Protein AF-A0A091CNK6-F1 (afdb_monomer_lite)

Foldseek 3Di:
DDDDDDDDDDDDPPPPCPPDVQVVVVCVVCVVVVDPFAAWPDKDWAADDQFFPGIKIWTWHANDPQKIKIKIKTFGPWQVLQVVLLVQLVVVDDDVQKDWDWDDDTRMIMIMIMHSDPVVVVVVVVVSVVSSVVSSVVCVVCVVVVVVVVVVPPD

Radius of gyration: 23.82 Å; chains: 1; bounding box: 66×50×87 Å

Organism: Fukomys damarensis (NCBI:txid885580)

Structure (mmCIF, N/CA/C/O backbone):
data_AF-A0A091CNK6-F1
#
_entry.id   AF-A0A091CNK6-F1
#
loop_
_atom_site.group_PDB
_atom_site.id
_atom_site.type_symbol
_atom_site.label_atom_id
_atom_site.label_alt_id
_atom_site.label_comp_id
_atom_site.label_asym_id
_atom_site.label_entity_id
_atom_site.label_seq_id
_atom_site.pdbx_PDB_ins_code
_atom_site.Cartn_x
_atom_site.Cartn_y
_atom_site.Cartn_z
_atom_site.occupancy
_atom_site.B_iso_or_equiv
_atom_site.auth_seq_id
_atom_site.auth_comp_id
_atom_site.auth_asym_id
_atom_site.auth_atom_id
_atom_site.pdbx_PDB_model_num
ATOM 1 N N . MET A 1 1 ? -51.548 -38.663 -51.314 1.00 39.69 1 MET A N 1
ATOM 2 C CA . MET A 1 1 ? -50.075 -38.526 -51.244 1.00 39.69 1 MET A CA 1
ATOM 3 C C . MET A 1 1 ? -49.774 -37.037 -51.252 1.00 39.69 1 MET A C 1
ATOM 5 O O . MET A 1 1 ? -50.223 -36.397 -52.184 1.00 39.69 1 MET A O 1
ATOM 9 N N . ALA A 1 2 ? -49.132 -36.393 -50.287 1.00 48.09 2 ALA A N 1
ATOM 10 C CA . ALA A 1 2 ? -48.619 -36.771 -48.976 1.00 48.09 2 ALA A CA 1
ATOM 11 C C . ALA A 1 2 ? -48.643 -35.489 -48.113 1.00 48.09 2 ALA A C 1
ATOM 13 O O . ALA A 1 2 ? -48.444 -34.396 -48.640 1.00 48.09 2 ALA A O 1
ATOM 14 N N . ALA A 1 3 ? -48.935 -35.634 -46.822 1.00 47.09 3 ALA A N 1
ATOM 15 C CA . ALA A 1 3 ? -48.783 -34.590 -45.817 1.00 47.09 3 ALA A CA 1
ATOM 16 C C . ALA A 1 3 ? -47.368 -34.683 -45.239 1.00 47.09 3 ALA A C 1
ATOM 18 O O . ALA A 1 3 ? -46.926 -35.790 -44.934 1.00 47.09 3 ALA A O 1
ATOM 19 N N . HIS A 1 4 ? -46.694 -33.549 -45.061 1.00 53.22 4 HIS A N 1
ATOM 20 C CA . HIS A 1 4 ? -45.488 -33.461 -44.244 1.00 53.22 4 HIS A CA 1
ATOM 21 C C . HIS A 1 4 ? -45.585 -32.210 -43.376 1.00 53.22 4 HIS A C 1
ATOM 23 O O . HIS A 1 4 ? -45.348 -31.090 -43.818 1.00 53.22 4 HIS A O 1
ATOM 29 N N . ASP A 1 5 ? -46.029 -32.470 -42.153 1.00 49.03 5 ASP A N 1
ATOM 30 C CA . ASP A 1 5 ? -45.779 -31.684 -40.956 1.00 49.03 5 ASP A CA 1
ATOM 31 C C . ASP A 1 5 ? -44.286 -31.798 -40.596 1.00 49.03 5 ASP A C 1
ATOM 33 O O . ASP A 1 5 ? -43.662 -32.836 -40.844 1.00 49.03 5 ASP A O 1
ATOM 37 N N . GLY A 1 6 ? -43.697 -30.732 -40.063 1.00 51.50 6 GLY A N 1
ATOM 38 C CA . GLY A 1 6 ? -42.254 -30.639 -39.847 1.00 51.50 6 GLY A CA 1
ATOM 39 C C . GLY A 1 6 ? -41.888 -29.457 -38.965 1.00 51.50 6 GLY A C 1
ATOM 40 O O . GLY A 1 6 ? -41.419 -28.433 -39.455 1.00 51.50 6 GLY A O 1
ATOM 41 N N . GLY A 1 7 ? -42.122 -29.608 -37.662 1.00 51.47 7 GLY A N 1
ATOM 42 C CA . GLY A 1 7 ? -41.596 -28.716 -36.636 1.00 51.47 7 GLY A CA 1
ATOM 43 C C . GLY A 1 7 ? -40.104 -28.933 -36.350 1.00 51.47 7 GLY A C 1
ATOM 44 O O . GLY A 1 7 ? -39.591 -30.046 -36.438 1.00 51.47 7 GLY A O 1
ATOM 45 N N . ALA A 1 8 ? -39.437 -27.851 -35.951 1.00 53.91 8 ALA A N 1
ATOM 46 C CA . ALA A 1 8 ? -38.193 -27.796 -35.175 1.00 53.91 8 ALA A CA 1
ATOM 47 C C . ALA A 1 8 ? -38.200 -26.405 -34.502 1.00 53.91 8 ALA A C 1
ATOM 49 O O . ALA A 1 8 ? -38.414 -25.410 -35.188 1.00 53.91 8 ALA A O 1
ATOM 50 N N . GLY A 1 9 ? -38.211 -26.260 -33.171 1.00 44.62 9 GLY A N 1
ATOM 51 C CA . GLY A 1 9 ? -37.105 -26.591 -32.262 1.00 44.62 9 GLY A CA 1
ATOM 52 C C . GLY A 1 9 ? -36.002 -25.553 -32.494 1.00 44.62 9 GLY A C 1
ATOM 53 O O . GLY A 1 9 ? -35.346 -25.617 -33.520 1.00 44.62 9 GLY A O 1
ATOM 54 N N . GLY A 1 10 ? -35.860 -24.486 -31.710 1.00 46.66 10 GLY A N 1
ATOM 55 C CA . GLY A 1 10 ? -35.489 -24.474 -30.294 1.00 46.66 10 GLY A CA 1
ATOM 56 C C . GLY A 1 10 ? -34.109 -23.805 -30.196 1.00 46.66 10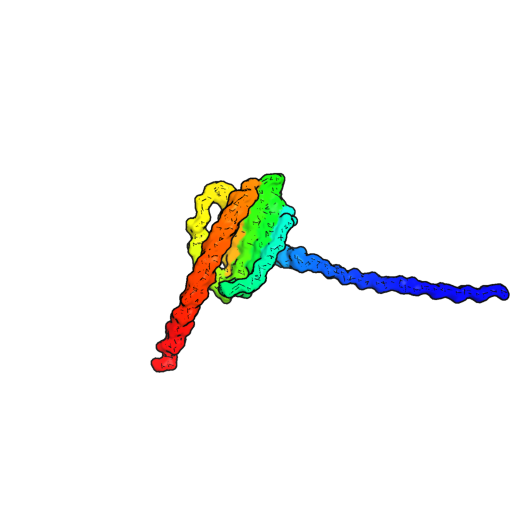 GLY A C 1
ATOM 57 O O . GLY A 1 10 ? -33.254 -24.072 -31.035 1.00 46.66 10 GLY A O 1
ATOM 58 N N . GLY A 1 11 ? -33.897 -22.919 -29.223 1.00 44.78 11 GLY A N 1
ATOM 59 C CA . GLY A 1 11 ? -32.585 -22.305 -29.005 1.00 44.78 11 GLY A CA 1
ATOM 60 C C . GLY A 1 11 ? -32.656 -20.949 -28.323 1.00 44.78 11 GLY A C 1
ATOM 61 O O . GLY A 1 11 ? -32.405 -19.925 -28.950 1.00 44.78 11 GLY A O 1
ATOM 62 N N . GLU A 1 12 ? -33.007 -20.956 -27.040 1.00 53.62 12 GLU A N 1
ATOM 63 C CA . GLU A 1 12 ? -32.736 -19.856 -26.120 1.00 53.62 12 GLU A CA 1
ATOM 64 C C . GLU A 1 12 ? -31.216 -19.672 -26.031 1.00 53.62 12 GLU A C 1
ATOM 66 O O . GLU A 1 12 ? -30.502 -20.505 -25.480 1.00 53.62 12 GLU A O 1
ATOM 71 N N . GLY A 1 13 ? -30.709 -18.594 -26.623 1.00 46.47 13 GLY A N 1
ATOM 72 C CA . GLY A 1 13 ? -29.350 -18.118 -26.395 1.00 46.47 13 GLY A CA 1
ATOM 73 C C . GLY A 1 13 ? -29.342 -17.162 -25.212 1.00 46.47 13 GLY A C 1
ATOM 74 O O . GLY A 1 13 ? -29.130 -15.967 -25.401 1.00 46.47 13 GLY A O 1
ATOM 75 N N . GLN A 1 14 ? -29.625 -17.668 -24.011 1.00 52.84 14 GLN A N 1
ATOM 76 C CA . GLN A 1 14 ? -29.305 -16.958 -22.776 1.00 52.84 14 GLN A CA 1
ATOM 77 C C . GLN A 1 14 ? -27.781 -17.036 -22.626 1.00 52.84 14 GLN A C 1
ATOM 79 O O . GLN A 1 14 ? -27.233 -18.004 -22.106 1.00 52.84 14 GLN A O 1
ATOM 84 N N . GLY A 1 15 ? -27.085 -16.061 -23.205 1.00 44.78 15 GLY A N 1
ATOM 85 C CA . GLY A 1 15 ? -25.691 -15.813 -22.880 1.00 44.78 15 GLY A CA 1
ATOM 86 C C . GLY A 1 15 ? -25.655 -15.264 -21.466 1.00 44.78 15 GLY A C 1
ATOM 87 O O . GLY A 1 15 ? -25.797 -14.059 -21.278 1.00 44.78 15 GLY A O 1
ATOM 88 N N . ASP A 1 16 ? -25.523 -16.151 -20.484 1.00 49.06 16 ASP A N 1
ATOM 89 C CA . ASP A 1 16 ? -25.049 -15.770 -19.164 1.00 49.06 16 ASP A CA 1
ATOM 90 C C . ASP A 1 16 ? -23.603 -15.304 -19.354 1.00 49.06 16 ASP A C 1
ATOM 92 O O . ASP A 1 16 ? -22.657 -16.093 -19.347 1.00 49.06 16 ASP A O 1
ATOM 96 N N . ASP A 1 17 ? -23.461 -14.006 -19.626 1.00 53.66 17 ASP A N 1
ATOM 97 C CA . ASP A 1 17 ? -22.207 -13.270 -19.557 1.00 53.66 17 ASP A CA 1
ATOM 98 C C . ASP A 1 17 ? -21.786 -13.267 -18.090 1.00 53.66 17 ASP A C 1
ATOM 100 O O . ASP A 1 17 ? -22.036 -12.344 -17.314 1.00 53.66 17 ASP A O 1
ATOM 104 N N . GLN A 1 18 ? -21.220 -14.393 -17.676 1.00 52.72 18 GLN A N 1
ATOM 105 C CA . GLN A 1 18 ? -20.537 -14.538 -16.412 1.00 52.72 18 GLN A CA 1
ATOM 106 C C . GLN A 1 18 ? -19.198 -13.818 -16.574 1.00 52.72 18 GLN A C 1
ATOM 108 O O . GLN A 1 18 ? -18.147 -14.442 -16.703 1.00 52.72 18 GLN A O 1
ATOM 113 N N . GLY A 1 19 ? -19.274 -12.487 -16.664 1.00 50.75 19 GLY A N 1
ATOM 114 C CA . GLY A 1 19 ? -18.116 -11.616 -16.697 1.00 50.75 19 GLY A CA 1
ATOM 115 C C . GLY A 1 19 ? -17.216 -11.980 -15.528 1.00 50.75 19 GLY A C 1
ATOM 116 O O . GLY A 1 19 ? -17.688 -12.147 -14.399 1.00 50.75 19 GLY A O 1
ATOM 117 N N . ASP A 1 20 ? -15.931 -12.169 -15.817 1.00 57.91 20 ASP A N 1
ATOM 118 C CA . ASP A 1 20 ? -14.941 -12.465 -14.795 1.00 57.91 20 ASP A CA 1
ATOM 119 C C . ASP A 1 20 ? -15.055 -11.383 -13.704 1.00 57.91 20 ASP A C 1
ATOM 121 O O . ASP A 1 20 ? -14.892 -10.195 -14.010 1.00 57.91 20 ASP A O 1
ATOM 125 N N . PRO A 1 21 ? -15.363 -11.739 -12.442 1.00 57.69 21 PRO A N 1
ATOM 126 C CA . PRO A 1 21 ? -15.477 -10.761 -11.362 1.00 57.69 21 PRO A CA 1
ATOM 127 C C . PRO A 1 21 ? -14.203 -9.916 -11.223 1.00 57.69 21 PRO A C 1
ATOM 129 O O . PRO A 1 21 ? -14.272 -8.760 -10.802 1.00 57.69 21 PRO A O 1
ATOM 132 N N . SER A 1 22 ? -13.055 -10.451 -11.649 1.00 59.19 22 SER A N 1
ATOM 133 C CA . SER A 1 22 ? -11.776 -9.742 -11.711 1.00 59.19 22 SER A CA 1
ATOM 134 C C . SER A 1 22 ? -11.832 -8.536 -12.656 1.00 59.19 22 SER A C 1
ATOM 136 O O . SER A 1 22 ? -11.315 -7.468 -12.332 1.00 59.19 22 SER A O 1
ATOM 138 N N . GLN A 1 23 ? -12.514 -8.668 -13.797 1.00 60.47 23 GLN A N 1
ATOM 139 C CA . GLN A 1 23 ? -12.647 -7.616 -14.804 1.00 60.47 23 GLN A CA 1
ATOM 140 C C . GLN A 1 23 ? -13.595 -6.498 -14.343 1.00 60.47 23 GLN A C 1
ATOM 142 O O . GLN A 1 23 ? -13.339 -5.326 -14.615 1.00 60.47 23 GLN A O 1
ATOM 147 N N . GLY A 1 24 ? -14.640 -6.843 -13.581 1.00 61.41 24 GLY A N 1
ATOM 148 C CA . GLY A 1 24 ? -15.546 -5.870 -12.961 1.00 61.41 24 GLY A CA 1
ATOM 149 C C . GLY A 1 24 ? -14.868 -5.033 -11.873 1.00 61.41 24 GLY A C 1
ATOM 150 O O . GLY A 1 24 ? -14.994 -3.811 -11.871 1.00 61.41 24 GLY A O 1
ATOM 151 N N . ILE A 1 25 ? -14.087 -5.670 -10.993 1.00 68.12 25 ILE A N 1
ATOM 152 C CA . ILE A 1 25 ? -13.325 -4.971 -9.944 1.00 68.12 25 ILE A CA 1
ATOM 153 C C . ILE A 1 25 ? -12.246 -4.085 -10.563 1.00 68.12 25 ILE A C 1
ATOM 155 O O . ILE A 1 25 ? -12.048 -2.960 -10.120 1.00 68.12 25 ILE A O 1
ATOM 159 N N . PHE A 1 26 ? -11.552 -4.562 -11.595 1.00 66.50 26 PHE A N 1
ATOM 160 C CA . PHE A 1 26 ? -10.559 -3.757 -12.298 1.00 66.50 26 PHE A CA 1
ATOM 161 C C . PHE A 1 26 ? -11.164 -2.531 -12.975 1.00 66.50 26 PHE A C 1
ATOM 163 O O . PHE A 1 26 ? -10.621 -1.440 -12.835 1.00 66.50 26 PHE A O 1
ATOM 170 N N . ALA A 1 27 ? -12.283 -2.698 -13.684 1.00 63.28 27 ALA A N 1
ATOM 171 C CA . ALA A 1 27 ? -12.970 -1.581 -14.320 1.00 63.28 27 ALA A CA 1
ATOM 172 C C . ALA A 1 27 ? -13.413 -0.538 -13.284 1.00 63.28 27 ALA A C 1
ATOM 174 O O . ALA A 1 27 ? -13.233 0.651 -13.517 1.00 63.28 27 ALA A O 1
ATOM 175 N N . ASP A 1 28 ? -13.912 -0.979 -12.128 1.00 65.69 28 ASP A N 1
ATOM 176 C CA . ASP A 1 28 ? -14.260 -0.110 -10.999 1.00 65.69 28 ASP A CA 1
ATOM 177 C C . ASP A 1 28 ? -13.029 0.614 -10.425 1.00 65.69 28 ASP A C 1
ATOM 179 O O . ASP A 1 28 ? -13.024 1.834 -10.284 1.00 65.69 28 ASP A O 1
ATOM 183 N N . VAL A 1 29 ? -11.934 -0.119 -10.190 1.00 68.38 29 VAL A N 1
ATOM 184 C CA . VAL A 1 29 ? -10.648 0.432 -9.735 1.00 68.38 29 VAL A CA 1
ATOM 185 C C . VAL A 1 29 ? -10.109 1.475 -10.710 1.00 68.38 29 VAL A C 1
ATOM 187 O O . VAL A 1 29 ? -9.690 2.539 -10.273 1.00 68.38 29 VAL A O 1
ATOM 190 N N . ALA A 1 30 ? -10.113 1.194 -12.011 1.00 66.12 30 ALA A N 1
ATOM 191 C CA . ALA A 1 30 ? -9.603 2.106 -13.025 1.00 66.12 30 ALA A CA 1
ATOM 192 C C . ALA A 1 30 ? -10.512 3.334 -13.208 1.00 66.12 30 ALA A C 1
ATOM 194 O O . ALA A 1 30 ? -10.015 4.456 -13.321 1.00 66.12 30 ALA A O 1
ATOM 195 N N . ALA A 1 31 ? -11.836 3.139 -13.199 1.00 63.09 31 ALA A N 1
ATOM 196 C CA . ALA A 1 31 ? -12.821 4.197 -13.412 1.00 63.09 31 ALA A CA 1
ATOM 197 C C . ALA A 1 31 ? -12.910 5.183 -12.238 1.00 63.09 31 ALA A C 1
ATOM 199 O O . ALA A 1 31 ? -12.936 6.390 -12.472 1.00 63.09 31 ALA A O 1
ATOM 200 N N . GLU A 1 32 ? -12.916 4.695 -10.994 1.00 63.41 32 GLU A N 1
ATOM 201 C CA . GLU A 1 32 ? -12.931 5.541 -9.788 1.00 63.41 32 GLU A CA 1
ATOM 202 C C . GLU A 1 32 ? -11.667 6.404 -9.664 1.00 63.41 32 GLU A C 1
ATOM 204 O O . GLU A 1 32 ? -11.680 7.485 -9.075 1.00 63.41 32 GLU A O 1
ATOM 209 N N . GLU A 1 33 ? -10.553 5.925 -10.211 1.00 62.62 33 GLU A N 1
ATOM 210 C CA . GLU A 1 33 ? -9.229 6.476 -9.930 1.00 62.62 33 GLU A CA 1
ATOM 211 C C . GLU A 1 33 ? -8.619 7.239 -11.112 1.00 62.62 33 GLU A C 1
ATOM 213 O O . GLU A 1 33 ? -7.591 7.894 -10.944 1.00 62.62 33 GLU A O 1
ATOM 218 N N . GLY A 1 34 ? -9.227 7.175 -12.305 1.00 63.72 34 GLY A N 1
ATOM 219 C CA . GLY A 1 34 ? -8.691 7.813 -13.513 1.00 63.72 34 GLY A CA 1
ATOM 220 C C . GLY A 1 34 ? -7.263 7.361 -13.850 1.00 63.72 34 GLY A C 1
ATOM 221 O O . GLY A 1 34 ? -6.494 8.126 -14.432 1.00 63.72 34 GLY A O 1
ATOM 222 N N . ILE A 1 35 ? -6.898 6.148 -13.432 1.00 66.19 35 ILE A N 1
ATOM 223 C CA . ILE A 1 35 ? -5.562 5.567 -13.580 1.00 66.19 35 ILE A CA 1
ATOM 224 C C . ILE A 1 35 ? -5.448 4.831 -14.913 1.00 66.19 35 ILE A C 1
ATOM 226 O O . ILE A 1 35 ? -6.213 3.911 -15.197 1.00 66.19 35 ILE A O 1
ATOM 230 N N . ASP A 1 36 ? -4.457 5.227 -15.712 1.00 67.75 36 ASP A N 1
ATOM 231 C CA . ASP A 1 36 ? -4.025 4.499 -16.905 1.00 67.75 36 ASP A CA 1
ATOM 232 C C . ASP A 1 36 ? -3.088 3.367 -16.468 1.00 67.75 36 ASP A C 1
ATOM 234 O O . ASP A 1 36 ? -1.871 3.532 -16.383 1.00 67.75 36 ASP A O 1
ATOM 238 N N . LEU A 1 37 ? -3.687 2.246 -16.063 1.00 69.19 37 LEU A N 1
ATOM 239 C CA . LEU A 1 37 ? -2.948 1.029 -15.745 1.00 69.19 37 LEU A CA 1
ATOM 240 C C . LEU A 1 37 ? -2.539 0.347 -17.053 1.00 69.19 37 LEU A C 1
ATOM 242 O O . LEU A 1 37 ? -3.332 0.254 -17.990 1.00 69.19 37 LEU A O 1
ATOM 246 N N . GLY A 1 38 ? -1.304 -0.154 -17.096 1.00 69.62 38 GLY A N 1
ATOM 247 C CA . GLY A 1 38 ? -0.797 -0.898 -18.250 1.00 69.62 38 GLY A CA 1
ATOM 248 C C . GLY A 1 38 ? -1.520 -2.231 -18.490 1.00 69.62 38 GLY A C 1
ATOM 249 O O . GLY A 1 38 ? -2.573 -2.518 -17.924 1.00 69.62 38 GLY A O 1
ATOM 250 N N . GLU A 1 39 ? -0.920 -3.104 -19.301 1.00 80.94 39 GLU A N 1
ATOM 251 C CA . GLU A 1 39 ? -1.451 -4.450 -19.530 1.00 80.94 39 GLU A CA 1
ATOM 252 C C . GLU A 1 39 ? -1.488 -5.226 -18.205 1.00 80.94 39 GLU A C 1
ATOM 254 O O . GLU A 1 39 ? -0.450 -5.584 -17.638 1.00 80.94 39 GLU A O 1
ATOM 259 N N . VAL A 1 40 ? -2.695 -5.449 -17.685 1.00 78.31 40 VAL A N 1
ATOM 260 C CA . VAL A 1 40 ? -2.902 -6.102 -16.393 1.00 78.31 40 VAL A CA 1
ATOM 261 C C . VAL A 1 40 ? -2.456 -7.549 -16.491 1.00 78.31 40 VAL A C 1
ATOM 263 O O . VAL A 1 40 ? -2.989 -8.330 -17.274 1.00 78.31 40 VAL A O 1
ATOM 266 N N . SER A 1 41 ? -1.480 -7.910 -15.667 1.00 81.06 41 SER A N 1
ATOM 267 C CA . SER A 1 41 ? -0.974 -9.277 -15.583 1.00 81.06 41 SER A CA 1
ATOM 268 C C . SER A 1 41 ? -1.708 -10.083 -14.512 1.00 81.06 41 SER A C 1
ATOM 270 O O . SER A 1 41 ? -1.939 -11.274 -14.696 1.00 81.06 41 SER A O 1
ATOM 272 N N . GLN A 1 42 ? -2.078 -9.455 -13.392 1.00 84.00 42 GLN A N 1
ATOM 273 C CA . GLN A 1 42 ? -2.799 -10.122 -12.303 1.00 84.00 42 GLN A CA 1
ATOM 274 C C . GLN A 1 42 ? -3.571 -9.125 -11.434 1.00 84.00 42 GLN A C 1
ATOM 276 O O . GLN A 1 42 ? -3.156 -7.981 -11.242 1.00 84.00 42 GLN A O 1
ATOM 281 N N . ILE A 1 43 ? -4.675 -9.600 -10.861 1.00 84.50 43 ILE A N 1
ATOM 282 C CA . ILE A 1 43 ? -5.463 -8.896 -9.849 1.00 84.50 43 ILE A CA 1
ATOM 283 C C . ILE A 1 43 ? -5.621 -9.841 -8.666 1.00 84.50 43 ILE A C 1
ATOM 285 O O . ILE A 1 43 ? -6.026 -10.991 -8.827 1.00 84.50 43 ILE A O 1
ATOM 289 N N . VAL A 1 44 ? -5.303 -9.354 -7.473 1.00 85.94 44 VAL A N 1
ATOM 290 C CA . VAL A 1 44 ? -5.434 -10.099 -6.225 1.00 85.94 44 VAL A CA 1
ATOM 291 C C . VAL A 1 44 ? -6.371 -9.333 -5.309 1.00 85.94 44 VAL A C 1
ATOM 293 O O . VAL A 1 44 ? -6.084 -8.211 -4.892 1.00 85.94 44 VAL A O 1
ATOM 296 N N . VAL A 1 45 ? -7.496 -9.960 -4.981 1.00 83.25 45 VAL A N 1
ATOM 297 C CA . VAL A 1 45 ? -8.422 -9.460 -3.966 1.00 83.25 45 VAL A CA 1
ATOM 298 C C . VAL A 1 45 ? -8.060 -10.117 -2.647 1.00 83.25 45 VAL A C 1
ATOM 300 O O . VAL A 1 45 ? -8.126 -11.338 -2.505 1.00 83.25 45 VAL A O 1
ATOM 303 N N . ILE A 1 46 ? -7.665 -9.299 -1.683 1.00 80.38 46 ILE A N 1
ATOM 304 C CA . ILE A 1 46 ? -7.310 -9.740 -0.344 1.00 80.38 46 ILE A CA 1
ATOM 305 C C . ILE A 1 46 ? -8.579 -9.599 0.506 1.00 80.38 46 ILE A C 1
ATOM 307 O O . ILE A 1 46 ? -9.030 -8.470 0.750 1.00 80.38 46 ILE A O 1
ATOM 311 N N . PRO A 1 47 ? -9.201 -10.722 0.913 1.00 69.31 47 PRO A N 1
ATOM 312 C CA . PRO A 1 47 ? -10.428 -10.689 1.694 1.00 69.31 47 PRO A CA 1
ATOM 313 C C . PRO A 1 47 ? -10.198 -9.990 3.035 1.00 69.31 47 PRO A C 1
ATOM 315 O O . PRO A 1 47 ? -9.074 -9.914 3.530 1.00 69.31 47 PRO A O 1
ATOM 318 N N . HIS A 1 48 ? -11.289 -9.483 3.611 1.00 62.97 48 HIS A N 1
ATOM 319 C CA . HIS A 1 48 ? -11.291 -8.698 4.843 1.00 62.97 48 HIS A CA 1
ATOM 320 C C . HIS A 1 48 ? -10.380 -9.295 5.929 1.00 62.97 48 HIS A C 1
ATOM 322 O O . HIS A 1 48 ? -10.624 -10.392 6.432 1.00 62.97 48 HIS A O 1
ATOM 328 N N . GLY A 1 49 ? -9.352 -8.535 6.306 1.00 60.88 49 GLY A N 1
ATOM 329 C CA . GLY A 1 49 ? -8.580 -8.736 7.527 1.00 60.88 49 GLY A CA 1
ATOM 330 C C . GLY A 1 49 ? -9.063 -7.797 8.632 1.00 60.88 49 GLY A C 1
ATOM 331 O O . GLY A 1 49 ? -9.685 -6.767 8.360 1.00 60.88 49 GLY A O 1
ATOM 332 N N . VAL A 1 50 ? -8.773 -8.150 9.884 1.00 56.12 50 VAL A N 1
ATOM 333 C CA . VAL A 1 50 ? -9.039 -7.299 11.054 1.00 56.12 50 VAL A CA 1
ATOM 334 C C . VAL A 1 50 ? -8.384 -5.923 10.835 1.00 56.12 50 VAL A C 1
ATOM 336 O O . VAL A 1 50 ? -7.183 -5.858 10.588 1.00 56.12 50 VAL A O 1
ATOM 339 N N . GLY A 1 51 ? -9.176 -4.844 10.878 1.00 61.12 51 GLY A N 1
ATOM 340 C CA . GLY A 1 51 ? -8.706 -3.455 10.731 1.00 61.12 51 GLY A CA 1
ATOM 341 C C . GLY A 1 51 ? -8.885 -2.811 9.348 1.00 61.12 51 GLY A C 1
ATOM 342 O O . GLY A 1 51 ? -8.698 -1.603 9.222 1.00 61.12 51 GLY A O 1
ATOM 343 N N . SER A 1 52 ? -9.303 -3.567 8.326 1.00 66.00 52 SER A N 1
ATOM 344 C CA . SER A 1 52 ? -9.616 -3.028 6.993 1.00 66.00 52 SER A CA 1
ATOM 345 C C . SER A 1 52 ? -11.104 -2.680 6.862 1.00 66.00 52 SER A C 1
ATOM 347 O O . SER A 1 52 ? -11.970 -3.489 7.196 1.00 66.00 52 SER A O 1
ATOM 349 N N . GLY A 1 53 ? -11.420 -1.502 6.319 1.00 69.88 53 GLY A N 1
ATOM 350 C CA . GLY A 1 53 ? -12.800 -1.050 6.067 1.00 69.88 53 GLY A CA 1
ATOM 351 C C . GLY A 1 53 ? -13.499 -1.747 4.894 1.00 69.88 53 GLY A C 1
ATOM 352 O O . GLY A 1 53 ? -14.652 -1.451 4.594 1.00 69.88 53 GLY A O 1
ATOM 353 N N . GLY A 1 54 ? -12.807 -2.665 4.217 1.00 81.88 54 GLY A N 1
ATOM 354 C CA . GLY A 1 54 ? -13.250 -3.335 2.996 1.00 81.88 54 GLY A CA 1
ATOM 355 C C . GLY A 1 54 ? -12.236 -4.384 2.508 1.00 81.88 54 GLY A C 1
ATOM 356 O O . GLY A 1 54 ? -11.247 -4.642 3.200 1.00 81.88 54 GLY A O 1
ATOM 357 N N . PRO A 1 55 ? -12.442 -5.004 1.337 1.00 83.81 55 PRO A N 1
ATOM 358 C CA . PRO A 1 55 ? -11.415 -5.828 0.709 1.00 83.81 55 PRO A CA 1
ATOM 359 C C . PRO A 1 55 ? -10.272 -4.947 0.191 1.00 83.81 55 PRO A C 1
ATOM 361 O O . PRO A 1 55 ? -10.512 -3.895 -0.405 1.00 83.81 55 PRO A O 1
ATOM 364 N N . ALA A 1 56 ? -9.029 -5.377 0.400 1.00 87.62 56 ALA A N 1
ATOM 365 C CA . ALA A 1 56 ? -7.886 -4.737 -0.244 1.00 87.62 56 ALA A CA 1
ATOM 366 C C . ALA A 1 56 ? -7.691 -5.330 -1.644 1.00 87.62 56 ALA A C 1
ATOM 368 O O . ALA A 1 56 ? -7.948 -6.513 -1.872 1.00 87.62 56 ALA A O 1
ATOM 369 N N . VAL A 1 57 ? -7.250 -4.509 -2.592 1.00 90.44 57 VAL A N 1
ATOM 370 C CA . VAL A 1 57 ? -7.083 -4.916 -3.992 1.00 90.44 57 VAL A CA 1
ATOM 371 C C . VAL A 1 57 ? -5.671 -4.583 -4.433 1.00 90.44 57 VAL A C 1
ATOM 373 O O . VAL A 1 57 ? -5.266 -3.426 -4.371 1.00 90.44 57 VAL A O 1
ATOM 376 N N . LEU A 1 58 ? -4.936 -5.591 -4.888 1.00 90.69 58 LEU A N 1
ATOM 377 C CA . 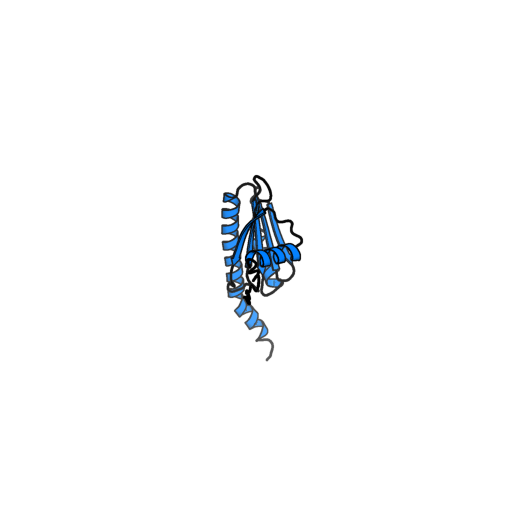LEU A 1 58 ? -3.658 -5.438 -5.568 1.00 90.69 58 LEU A CA 1
ATOM 378 C C . LEU A 1 58 ? -3.868 -5.679 -7.061 1.00 90.69 58 LEU A C 1
ATOM 380 O O . LEU A 1 58 ? -4.380 -6.721 -7.460 1.00 90.69 58 LEU A O 1
ATOM 384 N N . VAL A 1 59 ? -3.422 -4.743 -7.882 1.00 91.00 59 VAL A N 1
ATOM 385 C CA . VAL A 1 59 ? -3.317 -4.894 -9.329 1.00 91.00 59 VAL A CA 1
ATOM 386 C C . VAL A 1 59 ? -1.841 -4.889 -9.681 1.00 91.00 59 VAL A C 1
ATOM 388 O O . VAL A 1 59 ? -1.091 -4.039 -9.204 1.00 91.00 59 VAL A O 1
ATOM 391 N N . VAL A 1 60 ? -1.416 -5.842 -10.500 1.00 90.88 60 VAL A N 1
ATOM 392 C CA . VAL A 1 60 ? -0.080 -5.832 -11.086 1.00 90.88 60 VAL A CA 1
ATOM 393 C C . VAL A 1 60 ? -0.215 -5.780 -12.590 1.00 90.88 60 VAL A C 1
ATOM 395 O O . VAL A 1 60 ? -0.874 -6.620 -13.211 1.00 90.88 60 VAL A O 1
ATOM 398 N N . SER A 1 61 ? 0.449 -4.788 -13.156 1.00 89.69 61 SER A N 1
ATOM 399 C CA . SER A 1 61 ? 0.348 -4.421 -14.555 1.00 89.69 61 SER A CA 1
ATOM 400 C C . SER A 1 61 ? 1.731 -4.245 -15.161 1.00 89.69 61 SER A C 1
ATOM 402 O O . SER A 1 61 ? 2.736 -4.052 -14.471 1.00 89.69 61 SER A O 1
ATOM 404 N N . ARG A 1 62 ? 1.783 -4.305 -16.486 1.00 88.19 62 ARG A N 1
ATOM 405 C CA . ARG A 1 62 ? 2.971 -4.030 -17.281 1.00 88.19 62 ARG A CA 1
ATOM 406 C C . ARG A 1 62 ? 2.736 -2.764 -18.096 1.00 88.19 62 ARG A C 1
ATOM 408 O O . ARG A 1 62 ? 1.903 -2.749 -18.995 1.00 88.19 62 ARG A O 1
ATOM 415 N N . MET A 1 63 ? 3.481 -1.703 -17.798 1.00 81.62 63 MET A N 1
ATOM 416 C CA . MET A 1 63 ? 3.335 -0.400 -18.467 1.00 81.62 63 MET A CA 1
ATOM 417 C C . MET A 1 63 ? 4.252 -0.218 -19.684 1.00 81.62 63 MET A C 1
ATOM 419 O O . MET A 1 63 ? 4.197 0.796 -20.373 1.00 81.62 63 MET A O 1
ATOM 423 N N . GLY A 1 64 ? 5.110 -1.194 -19.972 1.00 79.88 64 GLY A N 1
ATOM 424 C CA . GLY A 1 64 ? 6.028 -1.147 -21.102 1.00 79.88 64 GLY A CA 1
ATOM 425 C C . GLY A 1 64 ? 6.838 -2.435 -21.235 1.00 79.88 64 GLY A C 1
ATOM 426 O O . GLY A 1 64 ? 6.629 -3.386 -20.482 1.00 79.88 64 GLY A O 1
ATOM 427 N N . PRO A 1 65 ? 7.803 -2.500 -22.165 1.00 79.81 65 PRO A N 1
ATOM 428 C CA . PRO A 1 65 ? 8.577 -3.717 -22.403 1.00 79.81 65 PRO A CA 1
ATOM 429 C C . PRO A 1 65 ? 9.353 -4.188 -21.166 1.00 79.81 65 PRO A C 1
ATOM 431 O O . PRO A 1 65 ? 9.518 -5.393 -20.989 1.00 79.81 65 PRO A O 1
ATOM 434 N N . HIS A 1 66 ? 9.756 -3.272 -20.287 1.00 82.94 66 HIS A N 1
ATOM 435 C CA . HIS A 1 66 ? 10.500 -3.603 -19.071 1.00 82.94 66 HIS A CA 1
ATOM 436 C C . HIS A 1 66 ? 9.901 -3.000 -17.806 1.00 82.94 66 HIS A C 1
ATOM 438 O O . HIS A 1 66 ? 10.415 -3.264 -16.740 1.00 82.94 66 HIS A O 1
ATOM 444 N N . GLN A 1 67 ? 8.821 -2.220 -17.897 1.00 89.31 67 GLN A N 1
ATOM 445 C CA . GLN A 1 67 ? 8.287 -1.507 -16.743 1.00 89.31 67 GLN A CA 1
ATOM 446 C C . GLN A 1 67 ? 7.112 -2.262 -16.125 1.00 89.31 67 GLN A C 1
ATOM 448 O O . GLN A 1 67 ? 6.087 -2.496 -16.774 1.00 89.31 67 GLN A O 1
ATOM 453 N N . HIS A 1 68 ? 7.277 -2.609 -14.857 1.00 90.94 68 HIS A N 1
ATOM 454 C CA . HIS A 1 68 ? 6.300 -3.288 -14.026 1.00 90.94 68 HIS A CA 1
ATOM 455 C C . HIS A 1 68 ? 5.686 -2.302 -13.038 1.00 90.94 68 HIS A C 1
ATOM 457 O O . HIS A 1 68 ? 6.361 -1.407 -12.524 1.00 90.94 68 HIS A O 1
ATOM 463 N N . GLU A 1 69 ? 4.396 -2.470 -12.784 1.00 92.12 69 GLU A N 1
ATOM 464 C CA . GLU A 1 69 ? 3.618 -1.617 -11.902 1.00 92.12 69 GLU A CA 1
ATOM 465 C C . GLU A 1 69 ? 2.844 -2.466 -10.905 1.00 92.12 69 GLU A C 1
ATOM 467 O O . GLU A 1 69 ? 2.116 -3.379 -11.294 1.00 92.12 69 GLU A O 1
ATOM 472 N N . PHE A 1 70 ? 2.996 -2.158 -9.619 1.00 92.88 70 PHE A N 1
ATOM 473 C CA . PHE A 1 70 ? 2.154 -2.704 -8.560 1.00 92.88 70 PHE A CA 1
ATOM 474 C C . PHE A 1 70 ? 1.289 -1.572 -8.024 1.00 92.88 70 PHE A C 1
ATOM 476 O O . PHE A 1 70 ? 1.791 -0.499 -7.691 1.00 92.88 70 PHE A O 1
ATOM 483 N N . TYR A 1 71 ? -0.006 -1.817 -7.905 1.00 92.69 71 TYR A N 1
ATOM 484 C CA . TYR A 1 71 ? -0.970 -0.850 -7.414 1.00 92.69 71 TYR A CA 1
ATOM 485 C C . TYR A 1 71 ? -1.845 -1.487 -6.338 1.00 92.69 71 TYR A C 1
ATOM 487 O O . TYR A 1 71 ? -2.589 -2.425 -6.606 1.00 92.69 71 TYR A O 1
ATOM 495 N N . LEU A 1 72 ? -1.753 -0.984 -5.111 1.00 92.56 72 LEU A N 1
ATOM 496 C CA . LEU A 1 72 ? -2.479 -1.493 -3.954 1.00 92.56 72 LEU A CA 1
ATOM 497 C C . LEU A 1 72 ? -3.498 -0.466 -3.459 1.00 92.56 72 LEU A C 1
ATOM 499 O O . LEU A 1 72 ? -3.143 0.670 -3.139 1.00 92.56 72 LEU A O 1
ATOM 503 N N . ARG A 1 73 ? -4.749 -0.901 -3.311 1.00 91.81 73 ARG A N 1
ATOM 504 C CA . ARG A 1 73 ? -5.835 -0.181 -2.639 1.00 91.81 73 ARG A CA 1
ATOM 505 C C . ARG A 1 73 ? -6.137 -0.847 -1.310 1.00 91.81 73 ARG A C 1
ATOM 507 O O . ARG A 1 73 ? -6.391 -2.050 -1.265 1.00 91.81 73 ARG A O 1
ATOM 514 N N . VAL A 1 74 ? -6.159 -0.057 -0.244 1.00 91.25 74 VAL A N 1
ATOM 515 C CA . VAL A 1 74 ? -6.463 -0.534 1.106 1.00 91.25 74 VAL A CA 1
ATOM 516 C C . VAL A 1 74 ? -7.529 0.367 1.726 1.00 91.25 74 VAL A C 1
ATOM 518 O O . VAL A 1 74 ? -7.250 1.539 1.994 1.00 91.25 74 VAL A O 1
ATOM 521 N N . PRO A 1 75 ? -8.755 -0.132 1.928 1.00 90.94 75 PRO A N 1
ATOM 522 C CA . PRO A 1 75 ? -9.787 0.603 2.648 1.00 90.94 75 PRO A CA 1
ATOM 523 C C . PRO A 1 75 ? -9.565 0.534 4.167 1.00 90.94 75 PRO A C 1
ATOM 525 O O . PRO A 1 75 ? -9.247 -0.512 4.721 1.00 90.94 75 PRO A O 1
ATOM 528 N N . PHE A 1 76 ? -9.793 1.643 4.860 1.00 89.62 76 PHE A N 1
ATOM 529 C CA . PHE A 1 76 ? -9.703 1.787 6.317 1.00 89.62 76 PHE A CA 1
ATOM 530 C C . PHE A 1 76 ? -11.090 2.040 6.910 1.00 89.62 76 PHE A C 1
ATOM 532 O O . PHE A 1 76 ? -12.005 2.461 6.200 1.00 89.62 76 PHE A O 1
ATOM 539 N N . LEU A 1 77 ? -11.260 1.808 8.215 1.00 87.19 77 LEU A N 1
ATOM 540 C CA . LEU A 1 77 ? -12.539 2.067 8.889 1.00 87.19 77 LEU A CA 1
ATOM 541 C C . LEU A 1 77 ? -12.784 3.571 9.070 1.00 87.19 77 LEU A C 1
ATOM 543 O O . LEU A 1 77 ? -13.931 4.007 9.163 1.00 87.19 77 LEU A O 1
ATOM 547 N N . SER A 1 78 ? -11.719 4.378 9.083 1.00 88.31 78 SER A N 1
ATOM 548 C CA . SER A 1 78 ? -11.807 5.837 9.135 1.00 88.31 78 SER A CA 1
ATOM 549 C C . SER A 1 78 ? -10.720 6.532 8.315 1.00 88.31 78 SER A C 1
ATOM 551 O O . SER A 1 78 ? -9.641 5.991 8.067 1.00 88.31 78 SER A O 1
ATOM 553 N N . SER A 1 79 ? -10.978 7.786 7.939 1.00 90.44 79 SER A N 1
ATOM 554 C CA . SER A 1 79 ? -9.994 8.632 7.256 1.00 90.44 79 SER A CA 1
ATOM 555 C C . SER A 1 79 ? -8.786 8.961 8.132 1.00 90.44 79 SER A C 1
ATOM 557 O O . SER A 1 79 ? -7.680 9.151 7.629 1.00 90.44 79 SER A O 1
ATOM 559 N N . ILE A 1 80 ? -8.979 8.988 9.453 1.00 90.44 80 ILE A N 1
ATOM 560 C CA . ILE A 1 80 ? -7.908 9.204 10.427 1.00 90.44 80 ILE A CA 1
ATOM 561 C C . ILE A 1 80 ? -6.955 8.007 10.433 1.00 90.44 80 ILE A C 1
ATOM 563 O O . ILE A 1 80 ? -5.746 8.207 10.348 1.00 90.44 80 ILE A O 1
ATOM 567 N N . GLU A 1 81 ? -7.475 6.778 10.480 1.00 90.00 81 GLU A N 1
ATOM 568 C CA . GLU A 1 81 ? -6.656 5.560 10.384 1.00 90.00 81 GLU A CA 1
ATOM 569 C C . GLU A 1 81 ? -5.897 5.496 9.049 1.00 90.00 81 GLU A C 1
ATOM 571 O O . GLU A 1 81 ? -4.698 5.212 9.035 1.00 90.00 81 GLU A O 1
ATOM 576 N N . ALA A 1 82 ? -6.544 5.841 7.931 1.00 92.44 82 ALA A N 1
ATOM 577 C CA . ALA A 1 82 ? -5.869 5.897 6.634 1.00 92.44 82 ALA A CA 1
ATOM 578 C C . ALA A 1 82 ? -4.692 6.889 6.649 1.00 92.44 82 ALA A C 1
ATOM 580 O O . ALA A 1 82 ? -3.580 6.558 6.237 1.00 92.44 82 ALA A O 1
ATOM 581 N N . GLU A 1 83 ? -4.901 8.095 7.179 1.00 93.19 83 GLU A N 1
ATOM 582 C CA . GLU A 1 83 ? -3.864 9.126 7.217 1.00 93.19 83 GLU A CA 1
ATOM 583 C C . GLU A 1 83 ? -2.743 8.814 8.223 1.00 93.19 83 GLU A C 1
ATOM 585 O O . GLU A 1 83 ? -1.576 9.094 7.941 1.00 93.19 83 GLU A O 1
ATOM 590 N N . ILE A 1 84 ? -3.053 8.210 9.377 1.00 92.56 84 ILE A N 1
ATOM 591 C CA . ILE A 1 84 ? -2.029 7.725 10.318 1.00 92.56 84 ILE A CA 1
ATOM 592 C C . ILE A 1 84 ? -1.165 6.676 9.626 1.00 92.56 84 ILE A C 1
ATOM 594 O O . ILE A 1 84 ? 0.058 6.791 9.643 1.00 92.56 84 ILE A O 1
ATOM 598 N N . THR A 1 85 ? -1.789 5.703 8.962 1.00 92.81 85 THR A N 1
ATOM 599 C CA . THR A 1 85 ? -1.066 4.665 8.223 1.00 92.81 85 THR A CA 1
ATOM 600 C C . THR A 1 85 ? -0.178 5.276 7.151 1.00 92.81 85 THR A C 1
ATOM 602 O O . THR A 1 85 ? 1.011 4.972 7.087 1.00 92.81 85 THR A O 1
ATOM 605 N N . ARG A 1 86 ? -0.708 6.225 6.372 1.00 93.50 86 ARG A N 1
ATOM 606 C CA . ARG A 1 86 ? 0.063 6.944 5.355 1.00 93.50 86 ARG A CA 1
ATOM 607 C C . ARG A 1 86 ? 1.304 7.612 5.941 1.00 93.50 86 ARG A C 1
ATOM 609 O O . ARG A 1 86 ? 2.384 7.491 5.373 1.00 93.50 86 ARG A O 1
ATOM 616 N N . ARG A 1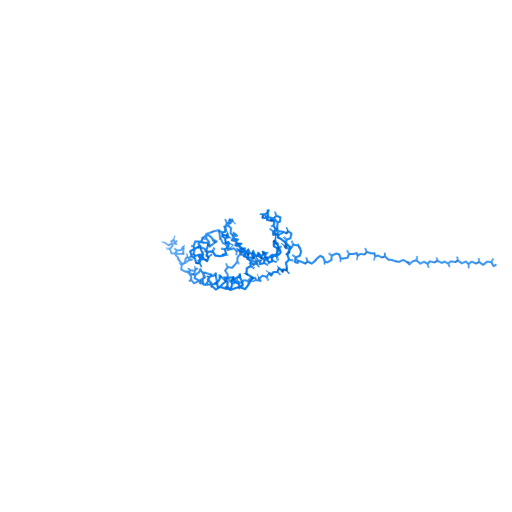 87 ? 1.165 8.313 7.071 1.00 92.50 87 ARG A N 1
ATOM 617 C CA . ARG A 1 87 ? 2.288 8.992 7.738 1.00 92.50 87 ARG A CA 1
ATOM 618 C C . ARG A 1 87 ? 3.307 8.014 8.311 1.00 92.50 87 ARG A C 1
ATOM 620 O O . ARG A 1 87 ? 4.496 8.283 8.196 1.00 92.50 87 ARG A O 1
ATOM 627 N N . SER A 1 88 ? 2.857 6.896 8.876 1.00 92.00 88 SER A N 1
ATOM 628 C CA . SER A 1 88 ? 3.740 5.848 9.397 1.00 92.00 88 SER A CA 1
ATOM 629 C C . SER A 1 88 ? 4.539 5.160 8.292 1.00 92.00 88 SER A C 1
ATOM 631 O O . SER A 1 88 ? 5.708 4.858 8.493 1.00 92.00 88 SER A O 1
ATOM 633 N N . LEU A 1 89 ? 3.932 4.951 7.118 1.00 91.06 89 LEU A N 1
ATOM 634 C CA . LEU A 1 89 ? 4.548 4.230 5.999 1.00 91.06 89 LEU A CA 1
ATOM 635 C C . LEU A 1 89 ? 5.309 5.131 5.015 1.00 91.06 89 LEU A C 1
ATOM 637 O O . LEU A 1 89 ? 6.091 4.622 4.210 1.00 91.06 89 LEU A O 1
ATOM 641 N N . ALA A 1 90 ? 5.083 6.448 5.039 1.00 87.50 90 ALA A N 1
ATOM 642 C CA . ALA A 1 90 ? 5.785 7.406 4.186 1.00 87.50 90 ALA A CA 1
ATOM 643 C C . ALA A 1 90 ? 7.323 7.344 4.321 1.00 87.50 90 ALA A C 1
ATOM 645 O O . ALA A 1 90 ? 7.971 7.255 3.283 1.00 87.50 90 ALA A O 1
ATOM 646 N N . PRO A 1 91 ? 7.919 7.332 5.533 1.00 83.31 91 PRO A N 1
ATOM 647 C CA . PRO A 1 91 ? 9.375 7.289 5.690 1.00 83.31 91 PRO A CA 1
ATOM 648 C C . PRO A 1 91 ? 9.986 5.891 5.520 1.00 83.31 91 PRO A C 1
ATOM 650 O O . PRO A 1 91 ? 11.202 5.769 5.464 1.00 83.31 91 PRO A O 1
ATOM 653 N N . LEU A 1 92 ? 9.177 4.828 5.456 1.00 78.06 92 LEU A N 1
ATOM 654 C CA . LEU A 1 92 ? 9.670 3.444 5.391 1.00 78.06 92 LEU A CA 1
ATOM 655 C C . LEU A 1 92 ? 10.106 3.020 3.981 1.00 78.06 92 LEU A C 1
ATOM 657 O O . LEU A 1 92 ? 10.371 1.847 3.738 1.00 78.06 92 LEU A O 1
ATOM 661 N N . GLN A 1 93 ? 10.168 3.950 3.025 1.00 66.94 93 GLN A N 1
ATOM 662 C CA . GLN A 1 93 ? 10.499 3.610 1.648 1.00 66.94 93 GLN A CA 1
ATOM 663 C C . GLN A 1 93 ? 11.354 4.691 0.992 1.00 66.94 93 GLN A C 1
ATOM 665 O O . GLN A 1 93 ? 10.836 5.655 0.443 1.00 66.94 93 GLN A O 1
ATOM 670 N N . ASP A 1 94 ? 12.665 4.466 1.038 1.00 58.78 94 ASP A N 1
ATOM 671 C CA . ASP A 1 94 ? 13.698 5.247 0.355 1.00 58.78 94 ASP A CA 1
ATOM 672 C C . ASP A 1 94 ? 14.617 4.282 -0.411 1.00 58.78 94 ASP A C 1
ATOM 674 O O . ASP A 1 94 ? 15.798 4.120 -0.104 1.00 58.78 94 ASP A O 1
ATOM 678 N N . THR A 1 95 ? 14.071 3.585 -1.411 1.00 66.75 95 THR A N 1
ATOM 679 C CA . THR A 1 95 ? 14.928 2.973 -2.438 1.00 66.75 95 THR A CA 1
ATOM 680 C C . THR A 1 95 ? 14.922 3.909 -3.635 1.00 66.75 95 THR A C 1
ATOM 682 O O . THR A 1 95 ? 13.884 4.136 -4.245 1.00 66.75 95 THR A O 1
ATOM 685 N N . ALA A 1 96 ? 16.078 4.496 -3.954 1.00 67.19 96 ALA A N 1
ATOM 686 C CA . ALA A 1 96 ? 16.206 5.467 -5.046 1.00 67.19 96 ALA A CA 1
ATOM 687 C C . ALA A 1 96 ? 15.844 4.886 -6.432 1.00 67.19 96 ALA A C 1
ATOM 689 O O . ALA A 1 96 ? 15.688 5.634 -7.392 1.00 67.19 96 ALA A O 1
ATOM 690 N N . GLU A 1 97 ? 15.727 3.561 -6.530 1.00 78.25 97 GLU A N 1
ATOM 691 C CA . GLU A 1 97 ? 15.517 2.795 -7.761 1.00 78.25 97 GLU A CA 1
ATOM 692 C C . GLU A 1 97 ? 14.040 2.465 -8.041 1.00 78.25 97 GLU A C 1
ATOM 694 O O . GLU A 1 97 ? 13.716 2.023 -9.143 1.00 78.25 97 GLU A O 1
ATOM 699 N N . ILE A 1 98 ? 13.130 2.683 -7.081 1.00 83.75 98 ILE A N 1
ATOM 700 C CA . ILE A 1 98 ? 11.696 2.419 -7.260 1.00 83.75 98 ILE A CA 1
ATOM 70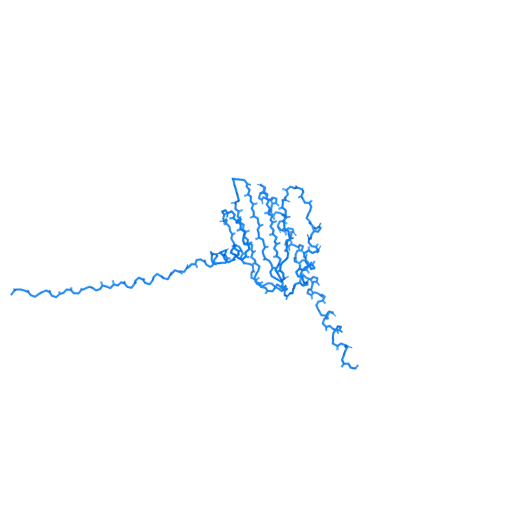1 C C . ILE A 1 98 ? 10.908 3.710 -7.087 1.00 83.75 98 ILE A C 1
ATOM 703 O O . ILE A 1 98 ? 10.944 4.358 -6.041 1.00 83.75 98 ILE A O 1
ATOM 707 N N . HIS A 1 99 ? 10.124 4.053 -8.107 1.00 86.75 99 HIS A N 1
ATOM 708 C CA . HIS A 1 99 ? 9.173 5.151 -8.006 1.00 86.75 99 HIS A CA 1
ATOM 709 C C . HIS A 1 99 ? 7.963 4.701 -7.189 1.00 86.75 99 HIS A C 1
ATOM 711 O O . HIS A 1 99 ? 7.271 3.761 -7.587 1.00 86.75 99 HIS A O 1
ATOM 717 N N . ARG A 1 100 ? 7.703 5.371 -6.061 1.00 89.81 100 ARG A N 1
ATOM 718 C CA . ARG A 1 100 ? 6.544 5.113 -5.198 1.00 89.81 100 ARG A CA 1
ATOM 719 C C . ARG A 1 100 ? 5.667 6.349 -5.059 1.00 89.81 100 ARG A C 1
ATOM 721 O O . ARG A 1 100 ? 6.131 7.404 -4.638 1.00 89.81 100 ARG A O 1
ATOM 728 N N . GLU A 1 101 ? 4.368 6.171 -5.259 1.00 90.94 101 GLU A N 1
ATOM 729 C CA . GLU A 1 101 ? 3.347 7.155 -4.904 1.00 90.94 101 GLU A CA 1
ATOM 730 C C . GLU A 1 101 ? 2.421 6.579 -3.833 1.00 90.94 101 GLU A C 1
ATOM 732 O O . GLU A 1 101 ? 1.770 5.560 -4.042 1.00 90.94 101 GLU A O 1
ATOM 737 N N . LEU A 1 102 ? 2.357 7.238 -2.676 1.00 92.06 102 LEU A N 1
ATOM 738 C CA . LEU A 1 102 ? 1.494 6.863 -1.557 1.00 92.06 102 LEU A CA 1
ATOM 739 C C . LEU A 1 102 ? 0.496 7.994 -1.283 1.00 92.06 102 LEU A C 1
ATOM 741 O O . LEU A 1 102 ? 0.885 9.085 -0.862 1.00 92.06 102 LEU A O 1
ATOM 745 N N . THR A 1 103 ? -0.795 7.730 -1.482 1.00 93.44 103 THR A N 1
ATOM 746 C CA . THR A 1 103 ? -1.871 8.720 -1.333 1.00 93.44 103 THR A CA 1
ATOM 747 C C . THR A 1 103 ? -3.020 8.189 -0.482 1.00 93.44 103 THR A C 1
ATOM 749 O O . THR A 1 103 ? -3.214 6.983 -0.355 1.00 93.44 103 THR A O 1
ATOM 752 N N . VAL A 1 104 ? -3.785 9.100 0.122 1.00 93.94 104 VAL A N 1
ATOM 753 C CA . VAL A 1 104 ? -5.029 8.787 0.836 1.00 93.94 104 VAL A CA 1
ATOM 754 C C . VAL A 1 104 ? -6.132 9.702 0.323 1.00 93.94 104 VAL A C 1
ATOM 756 O O . VAL A 1 104 ? -5.922 10.906 0.183 1.00 93.94 104 VAL A O 1
ATOM 759 N N . ASN A 1 105 ? -7.305 9.129 0.064 1.00 92.19 105 ASN A N 1
ATOM 760 C CA . ASN A 1 105 ? -8.535 9.851 -0.231 1.00 92.19 105 ASN A CA 1
ATOM 761 C C . ASN A 1 105 ? -9.652 9.347 0.690 1.00 92.19 105 ASN A C 1
ATOM 763 O O . ASN A 1 105 ? -10.103 8.208 0.570 1.00 92.19 105 ASN A O 1
ATOM 767 N N . GLY A 1 106 ? -10.080 10.180 1.639 1.00 91.94 106 GLY A N 1
ATOM 768 C CA . GLY A 1 106 ? -11.039 9.770 2.664 1.00 91.94 106 GLY A CA 1
ATOM 769 C C . GLY A 1 106 ? -10.506 8.586 3.473 1.00 91.94 106 GLY A C 1
ATOM 770 O O . GLY A 1 106 ? -9.450 8.689 4.088 1.00 91.94 106 GLY A O 1
ATOM 771 N N . CYS A 1 107 ? -11.236 7.471 3.465 1.00 92.00 107 CYS A N 1
ATOM 772 C CA . CYS A 1 107 ? -10.853 6.231 4.147 1.00 92.00 107 CYS A CA 1
ATOM 773 C C . CYS A 1 107 ? -10.046 5.268 3.260 1.00 92.00 107 CYS A C 1
ATOM 775 O O . CYS A 1 107 ? -9.815 4.135 3.660 1.00 92.00 107 CYS A O 1
ATOM 777 N N . LEU A 1 108 ? -9.652 5.662 2.048 1.00 91.62 108 LEU A N 1
ATOM 778 C CA . LEU A 1 108 ? -8.963 4.787 1.103 1.00 91.62 108 LEU A CA 1
ATOM 779 C C . LEU A 1 108 ? -7.496 5.193 0.966 1.00 91.62 108 LEU A C 1
ATOM 781 O O . LEU A 1 108 ? -7.202 6.320 0.571 1.00 91.62 108 LEU A O 1
ATOM 785 N N . MET A 1 109 ? -6.576 4.271 1.246 1.00 93.38 109 MET A N 1
ATOM 786 C CA . MET A 1 109 ? -5.159 4.431 0.920 1.00 93.38 109 MET A CA 1
ATOM 787 C C . MET A 1 109 ? -4.851 3.761 -0.411 1.00 93.38 109 MET A C 1
ATOM 789 O O . MET A 1 109 ? -5.337 2.666 -0.701 1.00 93.38 109 MET A O 1
ATOM 793 N N . ARG A 1 110 ? -3.994 4.408 -1.192 1.00 93.12 110 ARG A N 1
ATOM 794 C CA . ARG A 1 110 ? -3.505 3.912 -2.471 1.00 93.12 110 ARG A CA 1
ATOM 795 C C . ARG A 1 110 ? -2.006 4.000 -2.517 1.00 93.12 110 ARG A C 1
ATOM 797 O O . ARG A 1 110 ? -1.426 5.014 -2.122 1.00 93.12 110 ARG A O 1
ATOM 804 N N . VAL A 1 111 ? -1.399 2.948 -3.029 1.00 92.50 111 VAL A N 1
ATOM 805 C CA . VAL A 1 111 ? 0.042 2.878 -3.176 1.00 92.50 111 VAL A CA 1
ATOM 806 C C . VAL A 1 111 ? 0.369 2.338 -4.546 1.00 92.50 111 VAL A C 1
ATOM 808 O O . VAL A 1 111 ? -0.165 1.312 -4.954 1.00 92.50 111 VAL A O 1
ATOM 811 N N . ARG A 1 112 ? 1.235 3.048 -5.252 1.00 92.06 112 ARG A N 1
ATOM 812 C CA . ARG A 1 112 ? 1.687 2.705 -6.588 1.00 92.06 112 ARG A CA 1
ATOM 813 C C . ARG A 1 112 ? 3.195 2.568 -6.566 1.00 92.06 112 ARG A C 1
ATOM 815 O O . ARG A 1 112 ? 3.871 3.461 -6.062 1.00 92.06 112 ARG A O 1
ATOM 822 N N . TRP A 1 113 ? 3.699 1.483 -7.130 1.00 92.75 113 TRP A N 1
ATOM 823 C CA . TRP A 1 113 ? 5.118 1.242 -7.336 1.00 92.75 113 TRP A CA 1
ATOM 824 C C . TRP A 1 113 ? 5.387 0.986 -8.799 1.00 92.75 113 TRP A C 1
ATOM 826 O O . TRP A 1 113 ? 4.641 0.249 -9.439 1.00 92.75 113 TRP A O 1
ATOM 836 N N . VAL A 1 114 ? 6.472 1.559 -9.302 1.00 90.81 114 VAL A N 1
ATOM 837 C CA . VAL A 1 114 ? 6.912 1.359 -10.675 1.00 90.81 114 VAL A CA 1
ATOM 838 C C . VAL A 1 114 ? 8.413 1.095 -10.692 1.00 90.81 114 VAL A C 1
ATOM 840 O O . VAL A 1 114 ? 9.188 1.873 -10.132 1.00 90.81 114 VAL A O 1
ATOM 843 N N . SER A 1 115 ? 8.824 0.007 -11.342 1.00 91.75 115 SER A N 1
ATOM 844 C CA . SER A 1 115 ? 10.235 -0.350 -11.529 1.00 91.75 115 SER A CA 1
ATOM 845 C C . SER A 1 115 ? 10.440 -1.169 -12.797 1.00 91.75 115 SER A C 1
ATOM 847 O O . SER A 1 115 ? 9.494 -1.739 -13.341 1.00 91.75 115 SER A O 1
ATOM 849 N N . GLU A 1 116 ? 11.688 -1.239 -13.251 1.00 91.69 116 GLU A N 1
ATOM 850 C CA . GLU A 1 116 ? 12.100 -2.182 -14.291 1.00 91.69 116 GLU A CA 1
ATOM 851 C C . GLU A 1 116 ? 12.456 -3.567 -13.732 1.00 91.69 116 GLU A C 1
ATOM 853 O O . GLU A 1 116 ? 12.406 -4.564 -14.451 1.00 91.69 116 GLU A O 1
ATOM 858 N N . ASP A 1 117 ? 12.777 -3.638 -12.438 1.00 89.94 117 ASP A N 1
ATOM 859 C CA . ASP A 1 117 ? 13.133 -4.874 -11.751 1.00 89.94 117 ASP A CA 1
ATOM 860 C C . ASP A 1 117 ? 11.924 -5.427 -10.981 1.00 89.94 117 ASP A C 1
ATOM 862 O O . ASP A 1 117 ? 11.516 -4.911 -9.934 1.00 89.94 117 ASP A O 1
ATOM 866 N N . LEU A 1 118 ? 11.340 -6.497 -11.525 1.00 88.38 118 LEU A N 1
ATOM 867 C CA . LEU A 1 118 ? 10.198 -7.184 -10.930 1.00 88.38 118 LEU A CA 1
ATOM 868 C C . LEU A 1 118 ? 10.550 -7.846 -9.587 1.00 88.38 118 LEU A C 1
ATOM 870 O O . LEU A 1 118 ? 9.719 -7.840 -8.678 1.00 88.38 118 LEU A O 1
ATOM 874 N N . ASP A 1 119 ? 11.766 -8.374 -9.430 1.00 89.69 119 ASP A N 1
ATOM 875 C CA . ASP A 1 119 ? 12.197 -9.018 -8.185 1.00 89.69 119 ASP A CA 1
ATOM 876 C C . ASP A 1 119 ? 12.366 -7.971 -7.077 1.00 89.69 119 ASP A C 1
ATOM 878 O O . ASP A 1 119 ? 11.931 -8.182 -5.939 1.00 89.69 119 ASP A O 1
ATOM 882 N N . CYS A 1 120 ? 12.906 -6.798 -7.426 1.00 87.88 120 CYS A N 1
ATOM 883 C CA . CYS A 1 120 ? 12.990 -5.656 -6.517 1.00 87.88 120 CYS A CA 1
ATOM 884 C C . CYS A 1 120 ? 11.593 -5.166 -6.092 1.00 87.88 120 CYS A C 1
ATOM 886 O O . CYS A 1 120 ? 11.352 -4.954 -4.900 1.00 87.88 120 CYS A O 1
ATOM 888 N N . LEU 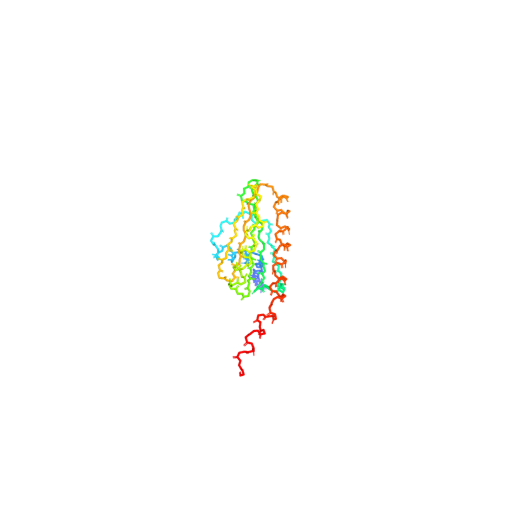A 1 121 ? 10.632 -5.075 -7.024 1.00 89.31 121 LEU A N 1
ATOM 889 C CA . LEU A 1 121 ? 9.233 -4.761 -6.695 1.00 89.31 121 LEU A CA 1
ATOM 890 C C . LEU A 1 121 ? 8.607 -5.791 -5.758 1.00 89.31 121 LEU A C 1
ATOM 892 O O . LEU A 1 121 ? 7.939 -5.403 -4.801 1.00 89.31 121 LEU A O 1
ATOM 896 N N . HIS A 1 122 ? 8.823 -7.087 -5.992 1.00 89.88 122 HIS A N 1
ATOM 897 C CA . HIS A 1 122 ? 8.303 -8.137 -5.116 1.00 89.88 122 HIS A CA 1
ATOM 898 C C . HIS A 1 122 ? 8.891 -8.061 -3.704 1.00 89.88 122 HIS A C 1
ATOM 900 O O . HIS A 1 122 ? 8.141 -8.174 -2.728 1.00 89.88 122 HIS A O 1
ATOM 906 N N . ALA A 1 123 ? 10.203 -7.849 -3.578 1.00 89.25 123 ALA A N 1
ATOM 907 C CA . ALA A 1 123 ? 10.863 -7.691 -2.285 1.00 89.25 123 ALA A CA 1
ATOM 908 C C . ALA A 1 123 ? 10.334 -6.457 -1.537 1.00 89.25 123 ALA A C 1
ATOM 910 O O . ALA A 1 123 ? 9.951 -6.552 -0.368 1.00 89.25 123 ALA A O 1
ATOM 911 N N . LEU A 1 124 ? 10.235 -5.319 -2.232 1.00 88.69 124 LEU A N 1
ATOM 912 C CA . LEU A 1 124 ? 9.730 -4.072 -1.664 1.00 88.69 124 LEU A CA 1
ATOM 913 C C . LEU A 1 124 ? 8.260 -4.182 -1.248 1.00 88.69 124 LEU A C 1
ATOM 915 O O . LEU A 1 124 ? 7.882 -3.723 -0.171 1.00 88.69 124 LEU A O 1
ATOM 919 N N . PHE A 1 125 ? 7.432 -4.795 -2.091 1.00 89.50 125 PHE A N 1
ATOM 920 C CA . PHE A 1 125 ? 6.021 -5.018 -1.807 1.00 89.50 125 PHE A CA 1
ATOM 921 C C . PHE A 1 125 ? 5.833 -5.927 -0.589 1.00 89.50 125 PHE A C 1
ATOM 923 O O . PHE A 1 125 ? 5.014 -5.625 0.275 1.00 89.50 125 PHE A O 1
ATOM 930 N N . SER A 1 126 ? 6.627 -6.995 -0.478 1.00 90.06 126 SER A N 1
ATOM 931 C CA . SER A 1 126 ? 6.579 -7.908 0.669 1.00 90.06 126 SER A CA 1
ATOM 932 C C . SER A 1 126 ? 6.936 -7.184 1.970 1.00 90.06 126 SER A C 1
ATOM 934 O O . SER A 1 126 ? 6.164 -7.240 2.923 1.00 90.06 126 SER A O 1
ATOM 936 N N . SER A 1 127 ? 8.033 -6.417 1.980 1.00 89.88 127 SER A N 1
ATOM 937 C CA . SER A 1 127 ? 8.418 -5.588 3.133 1.00 89.88 127 SER A CA 1
ATOM 938 C C . SER A 1 127 ? 7.342 -4.559 3.488 1.00 89.88 127 SER A C 1
ATOM 940 O O . SER A 1 127 ? 7.024 -4.367 4.657 1.00 89.88 127 SER A O 1
ATOM 942 N N . PHE A 1 128 ? 6.734 -3.920 2.487 1.00 90.56 128 PHE A N 1
ATOM 943 C CA . PHE A 1 128 ? 5.653 -2.966 2.718 1.00 90.56 128 PHE A CA 1
ATOM 944 C C . PHE A 1 128 ? 4.428 -3.623 3.371 1.00 90.56 128 PHE A C 1
ATOM 946 O O . PHE A 1 128 ? 3.784 -3.009 4.221 1.00 90.56 128 PHE A O 1
ATOM 953 N N . LEU A 1 129 ? 4.087 -4.858 2.988 1.00 90.00 129 LEU A N 1
ATOM 954 C CA . LEU A 1 129 ? 2.985 -5.587 3.614 1.00 90.00 129 LEU A CA 1
ATOM 955 C C . LEU A 1 129 ? 3.275 -5.921 5.078 1.00 90.00 129 LEU A C 1
ATOM 957 O O . LEU A 1 129 ? 2.357 -5.847 5.895 1.00 90.00 129 LEU A O 1
ATOM 961 N N . GLU A 1 130 ? 4.519 -6.252 5.420 1.00 90.69 130 GLU A N 1
ATOM 962 C CA . GLU A 1 130 ? 4.932 -6.461 6.812 1.00 90.69 130 GLU A CA 1
ATOM 963 C C . GLU A 1 130 ? 4.741 -5.182 7.639 1.00 90.69 130 GLU A C 1
ATOM 965 O O . GLU A 1 130 ? 4.089 -5.221 8.687 1.00 90.69 130 GLU A O 1
ATOM 970 N N . ASP A 1 131 ? 5.202 -4.038 7.125 1.00 91.69 131 ASP A N 1
ATOM 971 C CA . ASP A 1 131 ? 5.030 -2.737 7.779 1.00 91.69 131 ASP A CA 1
ATOM 972 C C . ASP A 1 131 ? 3.550 -2.356 7.919 1.00 91.69 131 ASP A C 1
ATOM 974 O O . ASP A 1 131 ? 3.101 -1.908 8.977 1.00 91.69 131 ASP A O 1
ATOM 978 N N . LEU A 1 132 ? 2.757 -2.565 6.865 1.00 90.81 132 LEU A N 1
ATOM 979 C CA . LEU A 1 132 ? 1.321 -2.305 6.881 1.00 90.81 132 LEU A CA 1
ATOM 980 C C . LEU A 1 132 ? 0.606 -3.184 7.919 1.00 90.81 132 LEU A C 1
ATOM 982 O O . LEU A 1 132 ? -0.245 -2.693 8.663 1.00 90.81 132 LEU A O 1
ATOM 986 N N . CYS A 1 133 ? 0.970 -4.465 8.014 1.00 88.94 133 CYS A N 1
ATOM 987 C CA . CYS A 1 133 ? 0.435 -5.367 9.030 1.00 88.94 133 CYS A CA 1
ATOM 988 C C . CYS A 1 133 ? 0.805 -4.906 10.442 1.00 88.94 133 CYS A C 1
ATOM 990 O O . CYS A 1 133 ? -0.050 -4.928 11.328 1.00 88.94 133 CYS A O 1
ATOM 992 N N . ALA A 1 134 ? 2.043 -4.457 10.657 1.00 90.56 134 ALA A N 1
ATOM 993 C CA . ALA A 1 134 ? 2.474 -3.920 11.943 1.00 90.56 134 ALA A CA 1
ATOM 994 C C . ALA A 1 134 ? 1.659 -2.678 12.337 1.00 90.56 134 ALA A C 1
ATOM 996 O O . ALA A 1 134 ? 1.196 -2.574 13.474 1.00 90.56 134 ALA A O 1
ATOM 997 N N . VAL A 1 135 ? 1.409 -1.767 11.392 1.00 90.56 135 VAL A N 1
ATOM 998 C CA . VAL A 1 135 ? 0.559 -0.592 11.627 1.00 90.56 135 VAL A CA 1
ATOM 999 C C . VAL A 1 135 ? -0.863 -1.002 12.009 1.00 90.56 135 VAL A C 1
ATOM 1001 O O . VAL A 1 135 ? -1.385 -0.498 13.006 1.00 90.56 135 VAL A O 1
ATOM 1004 N N . PHE A 1 136 ? -1.478 -1.941 11.284 1.00 87.62 136 PHE A N 1
ATOM 1005 C CA . PHE A 1 136 ? -2.812 -2.431 11.634 1.00 87.62 136 PHE A CA 1
ATOM 1006 C C . PHE A 1 136 ? -2.846 -3.065 13.025 1.00 87.62 136 PHE A C 1
ATOM 1008 O O . PHE A 1 136 ? -3.733 -2.751 13.814 1.00 87.62 136 PHE A O 1
ATOM 1015 N N . GLN A 1 137 ? -1.854 -3.883 13.376 1.00 88.62 137 GLN A N 1
ATOM 1016 C CA . GLN A 1 137 ? -1.761 -4.472 14.714 1.00 88.62 137 GLN A CA 1
ATOM 1017 C C . GLN A 1 137 ? -1.666 -3.405 15.812 1.00 88.62 137 GLN A C 1
ATOM 1019 O O . GLN A 1 137 ? -2.309 -3.542 16.851 1.00 88.62 137 GLN A O 1
ATOM 1024 N N . ILE A 1 138 ? -0.912 -2.325 15.584 1.00 90.00 138 ILE A N 1
ATOM 1025 C CA . ILE A 1 138 ? -0.819 -1.202 16.526 1.00 90.00 138 ILE A CA 1
ATOM 1026 C C . ILE A 1 138 ? -2.170 -0.491 16.662 1.00 90.00 138 ILE A C 1
ATOM 1028 O O . ILE A 1 138 ? -2.590 -0.192 17.780 1.00 90.00 138 ILE A O 1
ATOM 1032 N N . MET A 1 139 ? -2.872 -0.238 15.556 1.00 87.25 139 MET A N 1
ATOM 1033 C CA . MET A 1 139 ? -4.196 0.395 15.599 1.00 87.25 139 MET A CA 1
ATOM 1034 C C . MET A 1 139 ? -5.214 -0.451 16.362 1.00 87.25 139 MET A C 1
ATOM 1036 O O . MET A 1 139 ? -5.939 0.069 17.209 1.00 87.25 139 MET A O 1
ATOM 1040 N N . GLU A 1 140 ? -5.229 -1.758 16.113 1.00 84.69 140 GLU A N 1
ATOM 1041 C CA . GLU A 1 140 ? -6.083 -2.709 16.824 1.00 84.69 140 GLU A CA 1
ATOM 1042 C C . GLU A 1 140 ? -5.751 -2.771 18.316 1.00 84.69 140 GLU A C 1
ATOM 1044 O O . GLU A 1 140 ? -6.651 -2.731 19.156 1.00 84.69 140 GLU A O 1
ATOM 1049 N N . LEU A 1 141 ? -4.461 -2.801 18.662 1.00 87.75 141 LEU A N 1
ATOM 1050 C CA . LEU A 1 141 ? -4.003 -2.820 20.050 1.00 87.75 141 LEU A CA 1
ATOM 1051 C C . LEU A 1 141 ? -4.434 -1.564 20.818 1.00 87.75 141 LEU A C 1
ATOM 1053 O O . LEU A 1 141 ? -4.773 -1.646 21.998 1.00 87.75 141 LEU A O 1
ATOM 1057 N N . LEU A 1 142 ? -4.420 -0.401 20.163 1.00 84.19 142 LEU A N 1
ATOM 1058 C CA . LEU A 1 142 ? -4.780 0.875 20.781 1.00 84.19 142 LEU A CA 1
ATOM 1059 C C . LEU A 1 142 ? -6.293 1.121 20.835 1.00 84.19 142 LEU A C 1
ATOM 1061 O O . LEU A 1 142 ? -6.746 1.930 21.648 1.00 84.19 142 LEU A O 1
ATOM 1065 N N . ARG A 1 143 ? -7.092 0.420 20.024 1.00 82.38 143 ARG A N 1
ATOM 1066 C CA . ARG A 1 143 ? -8.541 0.646 19.923 1.00 82.38 143 ARG A CA 1
ATOM 1067 C C . ARG A 1 143 ? -9.279 0.566 21.272 1.00 82.38 143 ARG A C 1
ATOM 1069 O O . ARG A 1 143 ? -10.021 1.505 21.558 1.00 82.38 143 ARG A O 1
ATOM 1076 N N . PRO A 1 144 ? -9.060 -0.442 22.143 1.00 82.00 144 PRO A N 1
ATOM 1077 C CA . PRO A 1 144 ? -9.701 -0.493 23.460 1.00 82.00 144 PRO A CA 1
ATOM 1078 C C . PRO A 1 144 ? -9.374 0.716 24.350 1.00 82.00 144 PRO A C 1
ATOM 1080 O O . PRO A 1 144 ? -10.222 1.187 25.109 1.00 82.00 144 PRO A O 1
ATOM 1083 N N . PHE A 1 145 ? -8.155 1.254 24.251 1.00 72.25 145 PHE A N 1
ATOM 1084 C CA . PHE A 1 145 ? -7.728 2.407 25.047 1.00 72.25 145 PHE A CA 1
ATOM 1085 C C . PHE A 1 145 ? -8.414 3.695 24.587 1.00 72.25 145 PHE A C 1
ATOM 1087 O O . PHE A 1 145 ? -8.805 4.512 25.417 1.00 72.25 145 PHE A O 1
ATOM 1094 N N . LEU A 1 146 ? -8.636 3.847 23.281 1.00 64.31 146 LEU A N 1
ATOM 1095 C CA . LEU A 1 146 ? -9.357 4.993 22.728 1.00 64.31 146 LEU A CA 1
ATOM 1096 C C . LEU A 1 146 ? -10.860 4.939 23.030 1.00 64.31 146 LEU A C 1
ATOM 1098 O O . LEU A 1 146 ? -11.462 5.980 23.268 1.00 64.31 146 LEU A O 1
ATOM 1102 N N . THR A 1 147 ? -11.464 3.748 23.097 1.00 64.44 147 THR A N 1
ATOM 1103 C CA . THR A 1 147 ? -12.882 3.604 23.473 1.00 64.44 147 THR A CA 1
ATOM 1104 C C . THR A 1 147 ? -13.135 3.791 24.969 1.00 64.44 147 THR A C 1
ATOM 1106 O O . THR A 1 147 ? -14.236 4.174 25.351 1.00 64.44 147 THR A O 1
ATOM 1109 N N . THR A 1 148 ? -12.134 3.546 25.821 1.00 58.72 148 THR A N 1
ATOM 1110 C CA . THR A 1 148 ? -12.285 3.664 27.284 1.00 58.72 148 THR A CA 1
ATOM 1111 C C . THR A 1 148 ? -12.284 5.125 27.748 1.00 58.72 148 THR A C 1
ATOM 1113 O O . THR A 1 148 ? -13.026 5.472 28.657 1.00 58.72 148 THR A O 1
ATOM 1116 N N . ILE A 1 149 ? -11.534 6.013 27.083 1.00 56.38 149 ILE A N 1
ATOM 1117 C CA . ILE A 1 149 ? -11.468 7.443 27.446 1.00 56.38 149 ILE A CA 1
ATOM 1118 C C . ILE A 1 149 ? -12.811 8.158 27.216 1.00 56.38 149 ILE A C 1
ATOM 1120 O O . ILE A 1 149 ? -13.149 9.075 27.952 1.00 56.38 149 ILE A O 1
ATOM 1124 N N . VAL A 1 150 ? -13.610 7.714 26.242 1.00 57.19 150 VAL A N 1
ATOM 1125 C CA . VAL A 1 150 ? -14.921 8.319 25.936 1.00 57.19 150 VAL A CA 1
ATOM 1126 C C . VAL A 1 150 ? -16.029 7.802 26.871 1.00 57.19 150 VAL A C 1
ATOM 1128 O O . VAL A 1 150 ? -17.081 8.422 26.979 1.00 57.19 150 VAL A O 1
ATOM 1131 N N . ALA A 1 151 ? -15.807 6.682 27.568 1.00 55.72 151 ALA A N 1
ATOM 1132 C CA . ALA A 1 151 ? -16.784 6.099 28.492 1.00 55.72 151 ALA A CA 1
ATOM 1133 C C . ALA A 1 151 ? -16.701 6.669 29.923 1.00 55.72 151 ALA A C 1
ATOM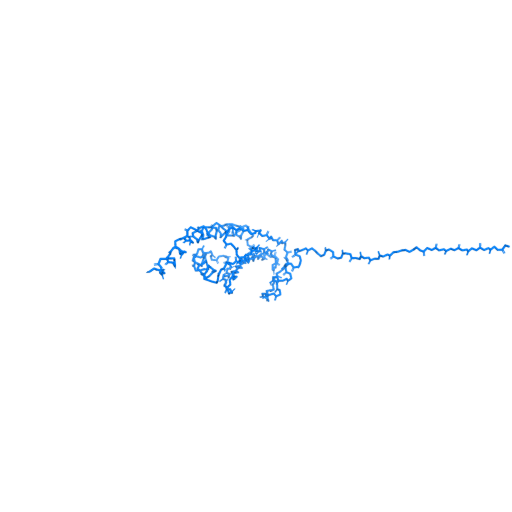 1135 O O . ALA A 1 151 ? -17.654 6.529 30.681 1.00 55.72 151 ALA A O 1
ATOM 1136 N N . GLU A 1 152 ? -15.598 7.331 30.284 1.00 52.31 152 GLU A N 1
ATOM 1137 C CA . GLU A 1 152 ? -15.357 7.917 31.619 1.00 52.31 152 GLU A CA 1
ATOM 1138 C C . GLU A 1 152 ? -15.755 9.406 31.720 1.00 52.31 152 GLU A C 1
ATOM 1140 O O . GLU A 1 152 ? -15.479 10.052 32.724 1.00 52.31 152 GLU A O 1
ATOM 1145 N N . GLU A 1 153 ? -16.414 9.975 30.702 1.00 52.16 153 GLU A N 1
ATOM 1146 C CA . GLU A 1 153 ? -16.869 11.380 30.696 1.00 52.16 153 GLU A CA 1
ATOM 1147 C C . GLU A 1 153 ? -18.409 11.497 30.748 1.00 52.16 153 GLU A C 1
ATOM 1149 O O . GLU A 1 153 ? -19.005 12.388 30.145 1.00 52.16 153 GLU A O 1
ATOM 1154 N N . THR A 1 154 ? -19.080 10.561 31.434 1.00 53.12 154 THR A N 1
ATOM 1155 C CA . THR A 1 154 ? -20.546 10.588 31.653 1.00 53.12 154 THR A CA 1
ATOM 1156 C C . THR A 1 154 ? -20.987 10.131 33.052 1.00 53.12 154 THR A C 1
ATOM 1158 O O . THR A 1 154 ? -22.017 9.471 33.183 1.00 53.12 154 THR A O 1
ATOM 1161 N N . ASP A 1 155 ? -20.261 10.523 34.103 1.00 44.84 155 ASP A N 1
ATOM 1162 C CA . ASP A 1 155 ? -20.782 10.462 35.484 1.00 44.84 155 ASP A CA 1
ATOM 1163 C C . ASP A 1 155 ? -20.566 11.786 36.235 1.00 44.84 155 ASP A C 1
ATOM 1165 O O . ASP A 1 155 ? -19.429 12.313 36.205 1.00 44.84 155 ASP A O 1
#

Secondary structure (DSSP, 8-state):
--------------------HHHHHHHHHHHHHT----EEEEEEEE---TTBSS-EEEEEEE-SSS-EEEEEEEEBSSHHHHHHHHHHHSTT---TTSEEEEEEETTEEEEEEEES-HHHHHHHHHHHHHHHHHHHHHHHHHHHHHHHHHHSS--

pLDDT: mean 76.86, std 15.99, range [39.69, 93.94]

InterPro domains:
  IPR015419 CTAG/Pcc1 family [PF09341] (70-140)
  IPR015419 CTAG/Pcc1 family [PTHR31283] (66-143)

Sequence (155 aa):
MAAHDGGAGGGEGQGDDQGDPSQGIFADVAAEEGIDLGEVSQIVVIPHGVGSGGPAVLVVSRMGPHQHEFYLRVPFLSSIEAEITRRSLAPLQDTAEIHRELTVNGCLMRVRWVSEDLDCLHALFSSFLEDLCAVFQIMELLRPFLTTIVAEETD